Protein AF-A0A378NB85-F1 (afdb_monomer_lite)

Structure (mmCIF, N/CA/C/O backbone):
data_AF-A0A378NB85-F1
#
_entry.id   AF-A0A378NB85-F1
#
loop_
_atom_site.group_PDB
_atom_site.id
_atom_site.type_symbol
_atom_site.label_atom_id
_atom_site.label_alt_id
_atom_site.label_comp_id
_atom_site.label_asym_id
_atom_site.label_entity_id
_atom_site.label_seq_id
_atom_site.pdbx_PDB_ins_code
_atom_site.Cartn_x
_atom_site.Cartn_y
_atom_site.Cartn_z
_atom_site.occupancy
_atom_site.B_iso_or_equiv
_atom_site.auth_seq_id
_atom_site.auth_comp_id
_atom_site.auth_asym_id
_atom_site.auth_atom_id
_atom_site.pdbx_PDB_model_num
ATOM 1 N N . MET A 1 1 ? -9.717 6.159 4.798 1.00 76.25 1 MET A N 1
ATOM 2 C CA . MET A 1 1 ? -9.683 6.969 3.540 1.00 76.25 1 MET A CA 1
ATOM 3 C C . MET A 1 1 ? -9.599 6.017 2.346 1.00 76.25 1 MET A C 1
ATOM 5 O O . MET A 1 1 ? -9.191 4.878 2.534 1.00 76.25 1 MET A O 1
ATOM 9 N N . PHE A 1 2 ? -10.017 6.419 1.141 1.00 81.56 2 PHE A N 1
ATOM 10 C CA . PHE A 1 2 ? -9.839 5.591 -0.061 1.00 81.56 2 PHE A CA 1
ATOM 11 C C . PHE A 1 2 ? -8.821 6.239 -0.994 1.00 81.56 2 PHE A C 1
ATOM 13 O O . PHE A 1 2 ? -8.931 7.433 -1.263 1.00 81.56 2 PHE A O 1
ATOM 20 N N . ILE A 1 3 ? -7.847 5.462 -1.468 1.00 78.25 3 ILE A N 1
ATOM 21 C CA . ILE A 1 3 ? -6.897 5.892 -2.500 1.00 78.25 3 ILE A CA 1
ATOM 22 C C . ILE A 1 3 ? -6.925 4.880 -3.634 1.00 78.25 3 ILE A C 1
ATOM 24 O O . ILE A 1 3 ? -7.073 3.681 -3.405 1.00 78.25 3 ILE A O 1
ATOM 28 N N . THR A 1 4 ? -6.805 5.376 -4.853 1.00 83.31 4 THR A N 1
ATOM 29 C CA . THR A 1 4 ? -6.716 4.557 -6.054 1.00 83.31 4 THR A CA 1
ATOM 30 C C . THR A 1 4 ? -5.248 4.379 -6.415 1.00 83.31 4 THR A C 1
ATOM 32 O O . THR A 1 4 ? -4.532 5.369 -6.500 1.00 83.31 4 THR A O 1
ATOM 35 N N . PHE A 1 5 ? -4.802 3.143 -6.637 1.00 79.56 5 PHE A N 1
ATOM 36 C CA . PHE A 1 5 ? -3.433 2.847 -7.066 1.00 79.56 5 PHE A CA 1
ATOM 37 C C . PHE A 1 5 ? -3.429 1.975 -8.314 1.00 79.56 5 PHE A C 1
ATOM 39 O O . PHE A 1 5 ? -4.258 1.072 -8.447 1.00 79.56 5 PHE A O 1
ATOM 46 N N . ASN A 1 6 ? -2.445 2.182 -9.183 1.00 82.50 6 ASN A N 1
ATOM 47 C CA . ASN A 1 6 ? -2.096 1.186 -10.187 1.00 82.50 6 ASN A CA 1
ATOM 48 C C . ASN A 1 6 ? -1.293 0.067 -9.511 1.00 82.50 6 ASN A C 1
ATOM 50 O O . ASN A 1 6 ? -0.455 0.324 -8.643 1.00 82.50 6 ASN A O 1
ATOM 54 N N . VAL A 1 7 ? -1.572 -1.185 -9.873 1.00 82.50 7 VAL A N 1
ATOM 55 C CA . VAL A 1 7 ? -0.922 -2.364 -9.280 1.00 82.50 7 VAL A CA 1
ATOM 56 C C . VAL A 1 7 ? -0.441 -3.314 -10.368 1.00 82.50 7 VAL A C 1
ATOM 58 O O . VAL A 1 7 ? -0.986 -3.350 -11.465 1.00 82.50 7 VAL A O 1
ATOM 61 N N . ASN A 1 8 ? 0.572 -4.117 -10.059 1.00 77.31 8 ASN A N 1
ATOM 62 C CA . ASN A 1 8 ? 1.320 -4.893 -11.056 1.00 77.31 8 ASN A CA 1
ATOM 63 C C . ASN A 1 8 ? 0.624 -6.129 -11.647 1.00 77.31 8 ASN A C 1
ATOM 65 O O . ASN A 1 8 ? 1.188 -6.770 -12.530 1.00 77.31 8 ASN A O 1
ATOM 69 N N . TYR A 1 9 ? -0.563 -6.494 -11.166 1.00 78.19 9 TYR A N 1
ATOM 70 C CA . TYR A 1 9 ? -1.264 -7.713 -11.583 1.00 78.19 9 TYR A CA 1
ATOM 71 C C . TYR A 1 9 ? -2.603 -7.441 -12.289 1.00 78.19 9 TYR A C 1
ATOM 73 O O . TYR A 1 9 ? -3.336 -8.381 -12.595 1.00 78.19 9 TYR A O 1
ATOM 81 N N . THR A 1 10 ? -2.952 -6.174 -12.533 1.00 80.94 10 THR A N 1
ATOM 82 C CA . THR A 1 10 ? -4.164 -5.783 -13.269 1.00 80.94 10 THR A CA 1
ATOM 83 C C . THR A 1 10 ? -3.966 -4.447 -13.982 1.00 80.94 10 THR A C 1
ATOM 85 O O . THR A 1 10 ? -3.436 -3.508 -13.402 1.00 80.94 10 THR A O 1
ATOM 88 N N . ASP A 1 11 ? -4.487 -4.332 -15.205 1.00 80.75 11 ASP A N 1
ATOM 89 C CA . ASP A 1 11 ? -4.494 -3.083 -15.988 1.00 80.75 11 ASP A CA 1
ATOM 90 C C . ASP A 1 11 ? -5.510 -2.049 -15.470 1.00 80.75 11 ASP A C 1
ATOM 92 O O . ASP A 1 11 ? -5.610 -0.930 -15.975 1.00 80.75 11 ASP A O 1
ATOM 96 N N . LYS A 1 12 ? -6.325 -2.435 -14.485 1.00 85.94 12 LYS A N 1
ATOM 97 C CA . LYS A 1 12 ? -7.296 -1.557 -13.830 1.00 85.94 12 LYS A CA 1
ATOM 98 C C . LYS A 1 12 ? -6.754 -1.068 -12.489 1.00 85.94 12 LYS A C 1
ATOM 100 O O . LYS A 1 12 ? -6.302 -1.907 -11.705 1.00 85.94 12 LYS A O 1
ATOM 105 N N . PRO A 1 13 ? -6.898 0.232 -12.177 1.00 84.75 13 PRO A N 1
ATOM 106 C CA . PRO A 1 13 ? -6.572 0.749 -10.860 1.00 84.75 13 PRO A CA 1
ATOM 107 C C . PRO A 1 13 ? -7.385 0.048 -9.766 1.00 84.75 13 PRO A C 1
ATOM 109 O O . PRO A 1 13 ? -8.565 -0.267 -9.947 1.00 84.75 13 PRO A O 1
ATOM 112 N N . VAL A 1 14 ? -6.762 -0.164 -8.612 1.00 86.56 14 VAL A N 1
ATOM 113 C CA . VAL A 1 14 ? -7.386 -0.754 -7.428 1.00 86.56 14 VAL A CA 1
ATOM 114 C C . VAL A 1 14 ? -7.680 0.343 -6.419 1.00 86.56 14 VAL A C 1
ATOM 116 O O . VAL A 1 14 ? -6.810 1.139 -6.072 1.00 86.56 14 VAL A O 1
ATOM 119 N N . VAL A 1 15 ? -8.913 0.366 -5.918 1.00 86.75 15 VAL A N 1
ATOM 120 C CA . VAL A 1 15 ? -9.310 1.255 -4.825 1.00 86.75 15 VAL A CA 1
ATOM 121 C C . VAL A 1 15 ? -9.001 0.572 -3.501 1.00 86.75 15 VAL A C 1
ATOM 123 O O . VAL A 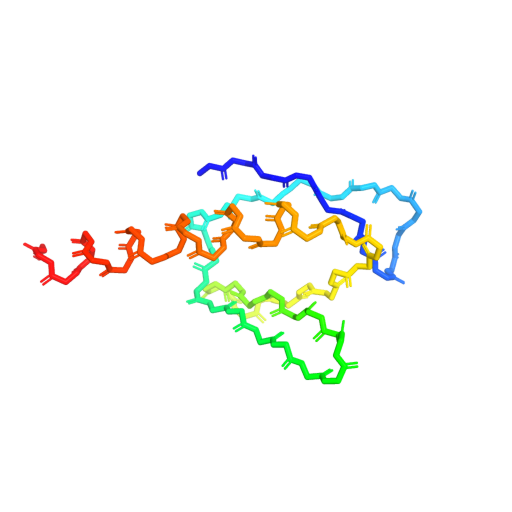1 15 ? -9.540 -0.488 -3.182 1.00 86.75 15 VAL A O 1
ATOM 126 N N . VAL A 1 16 ? -8.138 1.199 -2.716 1.00 84.69 16 VAL A N 1
ATOM 127 C CA . VAL A 1 16 ? -7.661 0.704 -1.432 1.00 84.69 16 VAL A CA 1
ATOM 128 C C . VAL A 1 16 ? -8.296 1.490 -0.297 1.00 84.69 16 VAL A C 1
ATOM 130 O O . VAL A 1 16 ? -8.241 2.717 -0.267 1.00 84.69 16 VAL A O 1
ATOM 133 N N . ASN A 1 17 ? -8.851 0.769 0.680 1.00 86.94 17 ASN A N 1
ATOM 134 C CA . ASN A 1 17 ? -9.206 1.346 1.971 1.00 86.94 17 ASN A CA 1
ATOM 135 C C . ASN A 1 17 ? -7.953 1.438 2.857 1.00 86.94 17 ASN A C 1
ATOM 137 O O . ASN A 1 17 ? -7.459 0.419 3.344 1.00 86.94 17 ASN A O 1
ATOM 141 N N . THR A 1 18 ? -7.472 2.656 3.097 1.00 83.31 18 THR A N 1
ATOM 142 C CA . THR A 1 18 ? -6.270 2.929 3.897 1.00 83.31 18 THR A CA 1
ATOM 143 C C . THR A 1 18 ? -6.419 2.563 5.368 1.00 83.31 18 THR A C 1
ATOM 145 O O . THR A 1 18 ? -5.417 2.346 6.039 1.00 83.31 18 THR A O 1
ATOM 148 N N . ASP A 1 19 ? -7.645 2.435 5.877 1.00 84.00 19 ASP A N 1
ATOM 149 C CA . ASP A 1 19 ? -7.892 2.074 7.277 1.00 84.00 19 ASP A CA 1
ATOM 150 C C . ASP A 1 19 ? -7.541 0.597 7.544 1.00 84.00 19 ASP A C 1
ATOM 152 O O . ASP A 1 19 ? -7.307 0.196 8.686 1.00 84.00 19 ASP A O 1
ATOM 156 N N . LYS A 1 20 ? -7.475 -0.213 6.476 1.00 85.88 20 LYS A N 1
ATOM 157 C CA . LYS A 1 20 ? -7.051 -1.620 6.504 1.00 85.88 20 LYS A CA 1
ATOM 158 C C . LYS A 1 20 ? -5.556 -1.806 6.242 1.00 85.88 20 LYS A C 1
ATOM 160 O O . LYS A 1 20 ? -5.080 -2.939 6.279 1.00 85.88 20 LYS A O 1
ATOM 165 N N . VAL A 1 21 ? -4.826 -0.730 5.960 1.00 87.81 21 VAL A N 1
ATOM 166 C CA . VAL A 1 21 ? -3.382 -0.777 5.734 1.00 87.81 21 VAL A CA 1
ATOM 167 C C . VAL A 1 21 ? -2.669 -0.738 7.084 1.00 87.81 21 VAL A C 1
ATOM 169 O O . VAL A 1 21 ? -2.963 0.093 7.943 1.00 87.81 21 VAL A O 1
ATOM 172 N N . CYS A 1 22 ? -1.736 -1.664 7.273 1.00 86.69 22 CYS A N 1
ATOM 173 C CA . CYS A 1 22 ? -0.973 -1.817 8.506 1.00 86.69 22 CYS A CA 1
ATOM 174 C C . CYS A 1 22 ? 0.444 -1.240 8.372 1.00 86.69 22 CYS A C 1
ATOM 176 O O . CYS A 1 22 ? 0.930 -0.587 9.297 1.00 86.69 22 CYS A O 1
ATOM 178 N N . SER A 1 23 ? 1.097 -1.434 7.225 1.00 88.12 23 SER A N 1
ATOM 179 C CA . SER A 1 23 ? 2.425 -0.878 6.954 1.00 88.12 23 SER A CA 1
ATOM 180 C C . SER A 1 23 ? 2.668 -0.672 5.462 1.00 88.12 23 SER A C 1
ATOM 182 O O . SER A 1 23 ? 1.935 -1.175 4.608 1.00 88.12 23 SER A O 1
ATOM 184 N N . ILE A 1 24 ? 3.709 0.100 5.157 1.00 88.00 24 ILE A N 1
ATOM 185 C CA . ILE A 1 24 ? 4.204 0.333 3.803 1.00 88.00 24 ILE A CA 1
ATOM 186 C C . ILE A 1 24 ? 5.713 0.169 3.828 1.00 88.00 24 ILE A C 1
ATOM 188 O O . ILE A 1 24 ? 6.379 0.683 4.726 1.00 88.00 24 ILE A O 1
ATOM 192 N N . GLU A 1 25 ? 6.239 -0.523 2.829 1.00 89.50 25 GLU A N 1
ATOM 193 C CA . GLU A 1 25 ? 7.669 -0.712 2.624 1.00 89.50 25 GLU A CA 1
ATOM 194 C C . GLU A 1 25 ? 8.052 -0.178 1.248 1.00 89.50 25 GLU A C 1
ATOM 196 O O . GLU A 1 25 ? 7.382 -0.473 0.263 1.00 89.50 25 GLU A O 1
ATOM 201 N N . ASN A 1 26 ? 9.131 0.599 1.169 1.00 84.88 26 ASN A N 1
ATOM 202 C CA . ASN A 1 26 ? 9.725 1.023 -0.094 1.00 84.88 26 ASN A CA 1
ATOM 203 C C . ASN A 1 26 ? 11.121 0.408 -0.190 1.00 84.88 26 ASN A C 1
ATOM 205 O O . ASN A 1 26 ? 12.026 0.798 0.548 1.00 84.88 26 ASN A O 1
ATOM 209 N N . ILE A 1 27 ? 11.273 -0.579 -1.073 1.00 82.75 27 ILE A N 1
ATOM 210 C CA . ILE A 1 27 ? 12.540 -1.275 -1.301 1.00 82.75 27 ILE A CA 1
ATOM 211 C C . ILE A 1 27 ? 12.939 -1.035 -2.754 1.00 82.75 27 ILE A C 1
ATOM 213 O O . ILE A 1 27 ? 12.284 -1.527 -3.671 1.00 82.75 27 ILE A O 1
ATOM 217 N N . ASN A 1 28 ? 14.021 -0.282 -2.965 1.00 81.38 28 ASN A N 1
ATOM 218 C CA . ASN A 1 28 ? 14.550 0.057 -4.292 1.00 81.38 28 ASN A CA 1
ATOM 219 C C . ASN A 1 28 ? 13.500 0.664 -5.248 1.00 81.38 28 ASN A C 1
ATOM 221 O O . ASN A 1 28 ? 13.499 0.353 -6.435 1.00 81.38 28 ASN A O 1
ATOM 225 N N . GLY A 1 29 ? 12.589 1.501 -4.738 1.00 77.69 29 GLY A N 1
ATOM 226 C CA . GLY A 1 29 ? 11.532 2.133 -5.538 1.00 77.69 29 GLY A CA 1
ATOM 227 C C . GLY A 1 29 ? 10.264 1.291 -5.697 1.00 77.69 29 GLY A C 1
ATOM 228 O O . GLY A 1 29 ? 9.254 1.807 -6.165 1.00 77.69 29 GLY A O 1
ATOM 229 N N . ASN A 1 30 ? 10.270 0.032 -5.250 1.00 81.38 30 ASN A N 1
ATOM 230 C CA . ASN A 1 30 ? 9.067 -0.791 -5.203 1.00 81.38 30 ASN A CA 1
ATOM 231 C C . ASN A 1 30 ? 8.332 -0.549 -3.887 1.00 81.38 30 ASN A C 1
ATOM 233 O O . ASN A 1 30 ? 8.797 -0.954 -2.817 1.00 81.38 30 ASN A O 1
ATOM 237 N N . VAL A 1 31 ? 7.170 0.097 -3.975 1.00 86.38 31 VAL A N 1
ATOM 238 C CA . VAL A 1 31 ? 6.311 0.350 -2.819 1.00 86.38 31 VAL A CA 1
ATOM 239 C C . VAL A 1 31 ? 5.356 -0.823 -2.628 1.00 86.38 31 VAL A C 1
ATOM 241 O O . VAL A 1 31 ? 4.505 -1.098 -3.470 1.00 86.38 31 VAL A O 1
ATOM 244 N N . THR A 1 32 ? 5.491 -1.511 -1.498 1.00 90.19 32 THR A N 1
ATOM 245 C CA . THR A 1 32 ? 4.601 -2.593 -1.074 1.00 90.19 32 THR A CA 1
ATOM 246 C C . THR A 1 32 ? 3.713 -2.109 0.063 1.00 90.19 32 THR A C 1
ATOM 248 O O . THR A 1 32 ? 4.196 -1.689 1.114 1.00 90.19 32 THR A O 1
ATOM 251 N N . VAL A 1 33 ? 2.404 -2.190 -0.139 1.00 88.81 33 VAL A N 1
ATOM 252 C CA . VAL A 1 33 ? 1.373 -1.889 0.853 1.00 88.81 33 VAL A CA 1
ATOM 253 C C . VAL A 1 33 ? 0.947 -3.193 1.515 1.00 88.81 33 VAL A C 1
ATOM 255 O O . VAL A 1 33 ? 0.455 -4.103 0.845 1.00 88.81 33 VAL A O 1
ATOM 258 N N . HIS A 1 34 ? 1.121 -3.279 2.832 1.00 91.38 34 HIS A N 1
ATOM 259 C CA . HIS A 1 34 ? 0.728 -4.435 3.634 1.00 91.38 34 HIS A CA 1
ATOM 260 C C . HIS A 1 34 ? -0.579 -4.145 4.361 1.00 91.38 34 HIS A C 1
ATOM 262 O O . HIS A 1 34 ? -0.697 -3.181 5.126 1.00 91.38 34 HIS A O 1
ATOM 268 N N . PHE A 1 35 ? -1.563 -5.006 4.144 1.00 90.19 35 PHE A N 1
ATOM 269 C CA . PHE A 1 35 ? -2.859 -4.944 4.799 1.00 90.19 35 PHE A CA 1
ATOM 270 C C . PHE A 1 35 ? -2.854 -5.752 6.088 1.00 90.19 35 PHE A C 1
ATOM 272 O O . PHE A 1 35 ? -2.112 -6.719 6.248 1.00 90.19 35 PHE A O 1
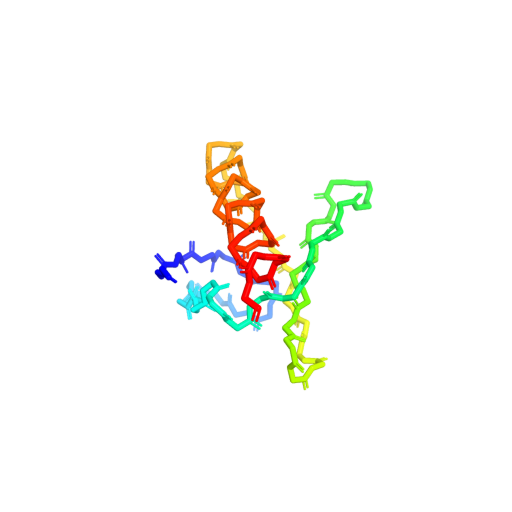ATOM 279 N N . CYS A 1 36 ? -3.725 -5.366 7.013 1.00 86.94 36 CYS A N 1
ATOM 280 C CA . CYS A 1 36 ? -3.846 -6.030 8.305 1.00 86.94 36 CYS A CA 1
ATOM 281 C C . CYS A 1 36 ? -4.387 -7.470 8.211 1.00 86.94 36 CYS A C 1
ATOM 283 O O . CYS A 1 36 ? -4.292 -8.214 9.180 1.00 86.94 36 CYS A O 1
ATOM 285 N N . ASP A 1 37 ? -4.931 -7.874 7.059 1.00 90.25 37 ASP A N 1
ATOM 286 C CA . ASP A 1 37 ? -5.345 -9.250 6.753 1.00 90.25 37 ASP A CA 1
ATOM 287 C C . ASP A 1 37 ? -4.239 -10.077 6.061 1.00 90.25 37 ASP A C 1
ATOM 289 O O . ASP A 1 37 ? -4.513 -11.145 5.518 1.00 90.25 37 ASP A O 1
ATOM 293 N N . ASN A 1 38 ? -2.988 -9.600 6.097 1.00 87.25 38 ASN A N 1
ATOM 294 C CA . ASN A 1 38 ? -1.808 -10.153 5.419 1.00 87.25 38 ASN A CA 1
ATOM 295 C C . ASN A 1 38 ? -1.831 -10.075 3.885 1.00 87.25 38 ASN A C 1
ATOM 297 O O . ASN A 1 38 ? -0.901 -10.572 3.241 1.00 87.25 38 ASN A O 1
ATOM 301 N N . THR A 1 39 ? -2.830 -9.424 3.283 1.00 90.00 39 THR A N 1
ATOM 302 C CA . THR A 1 39 ? -2.796 -9.107 1.851 1.00 90.00 39 THR A CA 1
ATOM 303 C C . THR A 1 39 ? -1.665 -8.121 1.569 1.00 90.00 39 THR A C 1
ATOM 305 O O . THR A 1 39 ? -1.361 -7.245 2.383 1.00 90.00 39 THR A O 1
ATOM 308 N N . LYS A 1 40 ? -1.030 -8.246 0.401 1.00 90.00 40 LYS A N 1
ATOM 309 C CA . LYS A 1 40 ? 0.030 -7.339 -0.050 1.00 90.00 40 LYS A CA 1
ATOM 310 C C . LYS A 1 40 ? -0.294 -6.822 -1.439 1.00 90.00 40 LYS A C 1
ATOM 312 O O . LYS A 1 40 ? -0.695 -7.599 -2.301 1.00 90.00 40 LYS A O 1
ATOM 317 N N . LEU A 1 41 ? -0.090 -5.528 -1.651 1.00 88.56 41 LEU A N 1
ATOM 318 C CA . LEU A 1 41 ? -0.199 -4.894 -2.961 1.00 88.56 41 LEU A CA 1
ATOM 319 C C . LEU A 1 41 ? 1.110 -4.205 -3.304 1.00 88.56 41 LEU A C 1
ATOM 321 O O . LEU A 1 41 ? 1.667 -3.496 -2.473 1.00 88.56 41 LEU A O 1
ATOM 325 N N . ILE A 1 42 ? 1.579 -4.396 -4.533 1.00 87.81 42 ILE A N 1
ATOM 326 C CA . ILE A 1 42 ? 2.744 -3.687 -5.057 1.00 87.81 42 ILE A CA 1
ATOM 327 C C . ILE A 1 42 ? 2.219 -2.546 -5.919 1.00 87.81 42 ILE A C 1
ATOM 329 O O . ILE A 1 42 ? 1.533 -2.787 -6.915 1.00 87.81 42 ILE A O 1
ATOM 333 N N . MET A 1 43 ? 2.507 -1.317 -5.501 1.00 84.69 43 MET A N 1
ATOM 334 C CA . MET A 1 43 ? 2.129 -0.116 -6.237 1.00 84.69 43 MET A CA 1
ATOM 335 C C . MET A 1 43 ? 3.062 0.070 -7.430 1.00 84.69 43 MET A C 1
ATOM 337 O O . MET A 1 43 ? 4.279 -0.055 -7.296 1.00 84.69 43 MET A O 1
ATOM 341 N N . MET A 1 44 ? 2.478 0.397 -8.578 1.00 81.19 44 MET A N 1
ATOM 342 C CA . MET A 1 44 ? 3.202 0.822 -9.775 1.00 81.19 44 MET A CA 1
ATOM 343 C C . MET A 1 44 ? 2.857 2.268 -10.103 1.00 81.19 44 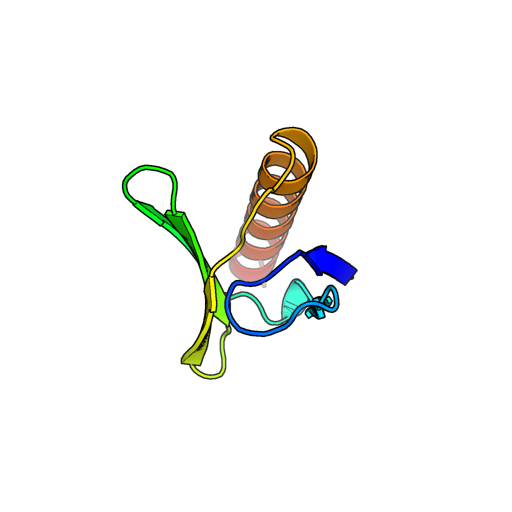MET A C 1
ATOM 345 O O . MET A 1 44 ? 1.751 2.711 -9.795 1.00 81.19 44 MET A O 1
ATOM 349 N N . ASP A 1 45 ? 3.788 2.964 -10.756 1.00 74.50 45 ASP A N 1
ATOM 350 C CA . ASP A 1 45 ? 3.559 4.274 -11.378 1.00 74.50 45 ASP A CA 1
ATOM 351 C C . ASP A 1 45 ? 2.828 5.273 -10.463 1.00 74.50 45 ASP A C 1
ATOM 353 O O . ASP A 1 45 ? 1.866 5.923 -10.872 1.00 74.50 45 ASP A O 1
ATOM 357 N N . PHE A 1 46 ? 3.251 5.357 -9.198 1.00 73.19 46 PHE A N 1
ATOM 358 C CA . PHE A 1 46 ? 2.661 6.268 -8.221 1.00 73.19 46 PHE A CA 1
ATOM 359 C C . PHE A 1 46 ? 3.292 7.661 -8.326 1.00 73.19 46 PHE A C 1
ATOM 361 O O . PHE A 1 46 ? 4.505 7.791 -8.489 1.00 73.19 46 PHE A O 1
ATOM 368 N N . ASP A 1 47 ? 2.474 8.707 -8.195 1.00 76.31 47 ASP A N 1
ATOM 369 C CA . ASP A 1 47 ? 2.978 10.074 -8.025 1.00 76.31 47 ASP A CA 1
ATOM 370 C C . ASP A 1 47 ? 3.541 10.235 -6.600 1.00 76.31 47 ASP A C 1
ATOM 372 O O . ASP A 1 47 ? 2.956 9.752 -5.622 1.00 76.31 47 ASP A O 1
ATOM 376 N N . ASP A 1 48 ? 4.651 10.963 -6.455 1.00 79.25 48 ASP A N 1
ATOM 377 C CA . ASP A 1 48 ? 5.278 11.268 -5.163 1.00 79.25 48 ASP A CA 1
ATOM 378 C C . ASP A 1 48 ? 4.265 11.876 -4.179 1.00 79.25 48 ASP A C 1
ATOM 380 O O . ASP A 1 48 ? 4.300 11.612 -2.973 1.00 79.25 48 ASP A O 1
ATOM 384 N N . LYS A 1 49 ? 3.304 12.658 -4.688 1.00 80.00 49 LYS A N 1
ATOM 385 C CA . LYS A 1 49 ? 2.232 13.255 -3.877 1.00 80.00 49 LYS A CA 1
ATOM 386 C C . LYS A 1 49 ? 1.275 12.218 -3.293 1.00 80.00 49 LYS A C 1
ATOM 388 O O . LYS A 1 49 ? 0.873 12.355 -2.135 1.00 80.00 49 LYS A O 1
ATOM 393 N N . GLU A 1 50 ? 0.901 11.200 -4.065 1.00 73.88 50 GLU A N 1
ATOM 394 C CA . GLU A 1 50 ? 0.003 10.131 -3.609 1.00 73.88 50 GLU A CA 1
ATOM 395 C C . GLU A 1 50 ? 0.683 9.283 -2.535 1.00 73.88 50 GLU A C 1
ATOM 397 O O . GLU A 1 50 ? 0.088 9.002 -1.491 1.00 73.88 50 GLU A O 1
ATOM 402 N N . TYR A 1 51 ? 1.962 8.967 -2.746 1.00 80.12 51 TYR A N 1
ATOM 403 C CA . TYR A 1 51 ? 2.781 8.252 -1.776 1.00 80.12 51 TYR A CA 1
ATOM 404 C C . TYR A 1 51 ? 2.933 9.027 -0.457 1.00 80.12 51 TYR A C 1
ATOM 406 O O . TYR A 1 51 ? 2.684 8.479 0.619 1.00 80.12 51 TYR A O 1
ATOM 414 N N . VAL A 1 52 ? 3.254 10.325 -0.515 1.00 83.50 52 VAL A N 1
ATOM 415 C CA . VAL A 1 52 ? 3.355 11.182 0.682 1.00 83.50 52 VAL A CA 1
ATOM 416 C C . VAL A 1 52 ? 2.011 11.305 1.405 1.00 83.50 52 VAL A C 1
ATOM 418 O O . VAL A 1 52 ? 1.965 11.239 2.635 1.00 83.50 52 VAL A O 1
ATOM 421 N N . SER A 1 53 ? 0.906 11.450 0.668 1.00 81.88 53 SER A N 1
ATOM 422 C CA . SER A 1 53 ? -0.443 11.505 1.247 1.00 81.88 53 SER A CA 1
ATOM 423 C C . SER A 1 53 ? -0.775 10.229 2.026 1.00 81.88 53 SER A C 1
ATOM 425 O O . SER A 1 53 ? -1.239 10.284 3.170 1.00 81.88 53 SER A O 1
ATOM 427 N N . LEU A 1 54 ? -0.455 9.072 1.446 1.00 80.88 54 LEU A N 1
ATOM 428 C CA . LEU A 1 54 ? -0.654 7.769 2.066 1.00 80.8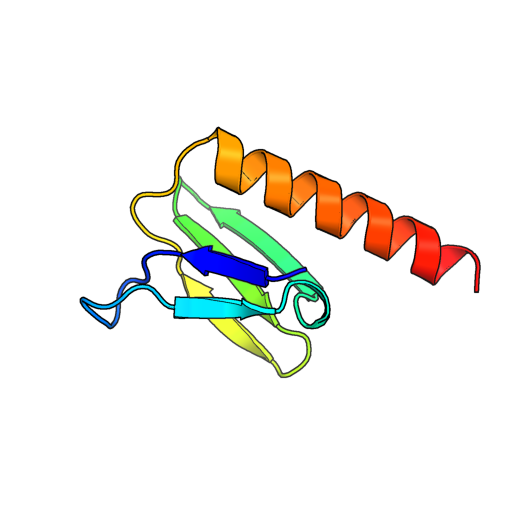8 54 LEU A CA 1
ATOM 429 C C . LEU A 1 54 ? 0.196 7.596 3.339 1.00 80.88 54 LEU A C 1
ATOM 431 O O . LEU A 1 54 ? -0.331 7.177 4.374 1.00 80.88 54 LEU A O 1
ATOM 435 N N . LEU A 1 55 ? 1.478 7.974 3.300 1.00 84.44 55 LEU A N 1
ATOM 436 C CA . LEU A 1 55 ? 2.361 7.947 4.472 1.00 84.44 55 LEU A CA 1
ATOM 437 C C . LEU A 1 55 ? 1.846 8.842 5.607 1.00 84.44 55 LEU A C 1
ATOM 439 O O . LEU A 1 55 ? 1.800 8.414 6.764 1.00 84.44 55 LEU A O 1
ATOM 443 N N . ASN A 1 56 ? 1.419 10.065 5.285 1.00 84.88 56 ASN A N 1
ATOM 444 C CA . ASN A 1 56 ? 0.871 11.002 6.265 1.00 84.88 56 ASN A CA 1
ATOM 445 C C . ASN A 1 56 ? -0.409 10.462 6.907 1.00 84.88 56 ASN A C 1
ATOM 447 O O . ASN A 1 56 ? -0.573 10.539 8.127 1.00 84.88 56 ASN A O 1
ATOM 451 N N . HIS A 1 57 ? -1.299 9.871 6.109 1.00 82.81 57 HIS A N 1
ATOM 452 C CA . HIS A 1 57 ? -2.527 9.277 6.622 1.00 82.81 57 HIS A CA 1
ATOM 453 C C . HIS A 1 57 ? -2.241 8.123 7.597 1.00 82.81 57 HIS A C 1
ATOM 455 O O . 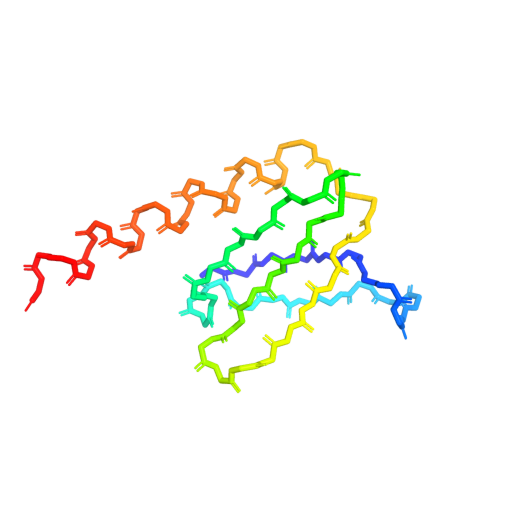HIS A 1 57 ? -2.799 8.088 8.696 1.00 82.81 57 HIS A O 1
ATOM 461 N N . LEU A 1 58 ? -1.317 7.221 7.248 1.00 82.81 58 LEU A N 1
ATOM 462 C CA . LEU A 1 58 ? -0.903 6.133 8.139 1.00 82.81 58 LEU A CA 1
ATOM 463 C C . LEU A 1 58 ? -0.236 6.633 9.418 1.00 82.81 58 LEU A C 1
ATOM 465 O O . LEU A 1 58 ? -0.475 6.078 10.493 1.00 82.81 58 LEU A O 1
ATOM 469 N N . HIS A 1 59 ? 0.573 7.690 9.329 1.00 85.38 59 HIS A N 1
ATOM 470 C CA . HIS A 1 59 ? 1.167 8.313 10.505 1.00 85.38 59 HIS A CA 1
ATOM 471 C C . HIS A 1 59 ? 0.084 8.799 11.477 1.00 85.38 59 HIS A C 1
ATOM 473 O O . HIS A 1 59 ? 0.131 8.468 12.662 1.00 85.38 59 HIS A O 1
ATOM 479 N N . ILE A 1 60 ? -0.926 9.518 10.975 1.00 84.00 60 ILE A N 1
ATOM 480 C CA . ILE A 1 60 ? -2.050 10.013 11.782 1.00 84.00 60 ILE A CA 1
ATOM 481 C C . ILE A 1 60 ? -2.820 8.848 12.418 1.00 84.00 60 ILE A C 1
ATOM 483 O O . ILE A 1 60 ? -3.049 8.862 13.629 1.00 84.00 60 ILE A O 1
ATOM 487 N N . LEU A 1 61 ? -3.169 7.816 11.642 1.00 79.94 61 LEU A N 1
ATOM 488 C CA . LEU A 1 61 ? -3.872 6.636 12.157 1.00 79.94 61 LEU A CA 1
ATOM 489 C C . LEU A 1 61 ? -3.090 5.939 13.279 1.00 79.94 61 LEU A C 1
ATOM 491 O O . LEU A 1 61 ? -3.669 5.579 14.305 1.00 79.94 61 LEU A O 1
ATOM 495 N N . ASN A 1 62 ? -1.774 5.788 13.125 1.00 77.50 62 ASN A N 1
ATOM 496 C CA . ASN A 1 62 ? -0.928 5.177 14.149 1.00 77.50 62 ASN A CA 1
ATOM 497 C C . ASN A 1 62 ? -0.853 6.016 15.433 1.00 77.50 62 ASN A C 1
ATOM 499 O O . ASN A 1 62 ? -0.839 5.452 16.527 1.00 77.50 62 ASN A O 1
ATOM 503 N N . GLN A 1 63 ? -0.845 7.347 15.331 1.00 81.75 63 GLN A N 1
ATOM 504 C CA . GLN A 1 63 ? -0.896 8.226 16.505 1.00 81.75 63 GLN A CA 1
ATOM 505 C C . GLN A 1 63 ? -2.242 8.140 17.234 1.00 81.75 63 GLN A C 1
ATOM 507 O O . GLN A 1 63 ? -2.271 8.160 18.463 1.00 81.75 63 GLN A O 1
ATOM 512 N N . LEU A 1 64 ? -3.351 8.017 16.497 1.00 77.44 64 LEU A N 1
ATOM 513 C CA . LEU A 1 64 ? -4.683 7.844 17.082 1.00 77.44 64 LEU A CA 1
ATOM 514 C C . LEU A 1 64 ? -4.809 6.500 17.809 1.00 77.44 64 LEU A C 1
ATOM 516 O O . LEU A 1 64 ? -5.274 6.471 18.944 1.00 77.44 64 LEU A O 1
ATOM 520 N N . LYS A 1 65 ? -4.318 5.408 17.208 1.00 73.81 65 LYS A N 1
ATOM 521 C CA . LYS A 1 65 ? -4.313 4.075 17.838 1.00 73.81 65 LYS A CA 1
ATOM 522 C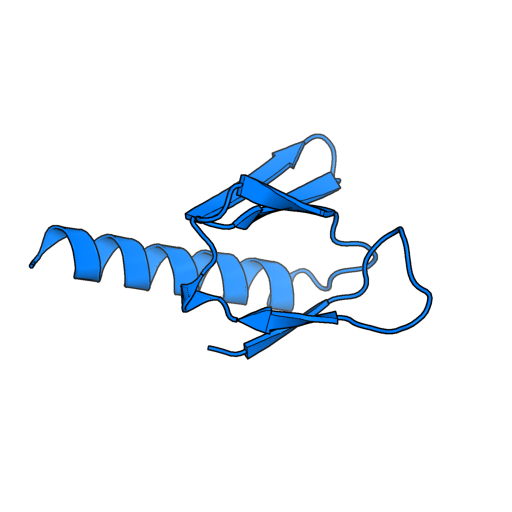 C . LYS A 1 65 ? -3.506 4.023 19.138 1.00 73.81 65 LYS A C 1
ATOM 524 O O . LYS A 1 65 ? -3.867 3.276 20.031 1.00 73.81 65 LYS A O 1
ATOM 529 N N . ARG A 1 66 ? -2.429 4.807 19.263 1.00 67.62 66 ARG A N 1
ATOM 530 C CA . ARG A 1 66 ? -1.604 4.872 20.487 1.00 67.62 66 ARG A CA 1
ATOM 531 C C . ARG A 1 66 ? -2.260 5.628 21.647 1.00 67.62 66 ARG A C 1
ATOM 533 O O . ARG A 1 66 ? -1.758 5.548 22.762 1.00 67.62 66 ARG A O 1
ATOM 540 N N . LYS A 1 67 ? -3.307 6.413 21.379 1.00 62.22 67 LYS A N 1
ATOM 541 C CA . LYS A 1 67 ? -4.007 7.238 22.378 1.00 62.22 67 LYS A CA 1
ATOM 542 C C . LYS A 1 67 ? -5.307 6.610 22.892 1.00 62.22 67 LYS A C 1
ATOM 544 O O . LYS A 1 67 ? -5.915 7.191 23.787 1.00 62.22 67 LYS A O 1
ATOM 549 N N . SER A 1 68 ? -5.734 5.492 22.307 1.00 53.53 68 SER A N 1
ATOM 550 C CA . SER A 1 68 ? -6.916 4.725 22.712 1.00 53.53 68 SER A CA 1
ATOM 551 C C . SER A 1 68 ? -6.524 3.509 23.535 1.00 53.53 68 SER A C 1
ATOM 553 O O . SER A 1 68 ? -7.434 3.024 24.239 1.00 53.53 68 SER A O 1
#

Secondary structure (DSSP, 8-state):
-EEEEEETTEEEEEEEEGGGEEEEEEETTEEEEEETTS-EEEEES--HHHHHHHHHHHHHHHHHHTT-

Sequence (68 aa):
MFITFNVNYTDKPVVVNTDKVCSIENINGNVTVHFCDNTKLIMMDFDDKEYVSLLNHLHILNQLKRKS

Radius of gyration: 11.92 Å; chains: 1; bounding box: 24×23×39 Å

Foldseek 3Di:
DWDWFDFDPDPDTDIDDLLQFDDWDQDPNWIWTAGPVRDITTGDPDDPVSVVVSVVVNVVSVVVVVVD

pLDDT: mean 82.26, std 6.47, range [53.53, 91.38]

Organism: Mannheimia haemolytica (NCBI:txid75985)